Protein AF-A0A9N9DVW1-F1 (afdb_monomer_lite)

Structure (mmCIF, N/CA/C/O backbone):
data_AF-A0A9N9DVW1-F1
#
_entry.id   AF-A0A9N9DVW1-F1
#
loop_
_atom_site.group_PDB
_atom_site.id
_atom_site.type_symbol
_atom_site.label_atom_id
_atom_site.label_alt_id
_atom_site.label_comp_id
_atom_site.label_asym_id
_atom_site.label_entity_id
_atom_site.label_seq_id
_atom_site.pdbx_PDB_ins_code
_atom_site.Cartn_x
_atom_site.Cartn_y
_atom_site.Cartn_z
_atom_site.occupancy
_atom_site.B_iso_or_equiv
_atom_site.auth_seq_id
_atom_site.auth_comp_id
_atom_site.auth_asym_id
_atom_site.auth_atom_id
_atom_site.pdbx_PDB_model_num
ATOM 1 N N . MET A 1 1 ? 29.714 -23.299 -12.240 1.00 61.47 1 MET A N 1
ATOM 2 C CA . MET A 1 1 ? 28.658 -22.658 -11.418 1.00 61.47 1 MET A CA 1
ATOM 3 C C . MET A 1 1 ? 29.155 -21.285 -10.986 1.00 61.47 1 MET A C 1
ATOM 5 O O . MET A 1 1 ? 30.258 -21.243 -10.454 1.00 61.47 1 MET A O 1
ATOM 9 N N . PRO A 1 2 ? 28.420 -20.180 -11.219 1.00 52.66 2 PRO A N 1
ATOM 10 C CA . PRO A 1 2 ? 28.900 -18.836 -10.880 1.00 52.66 2 PRO A CA 1
ATOM 11 C C . PRO A 1 2 ? 29.162 -18.709 -9.375 1.00 52.66 2 PRO A C 1
ATOM 13 O O . PRO A 1 2 ? 28.404 -19.249 -8.559 1.00 52.66 2 PRO A O 1
ATOM 16 N N . SER A 1 3 ? 30.242 -18.018 -9.014 1.00 61.38 3 SER A N 1
ATOM 17 C CA . SER A 1 3 ? 30.733 -17.890 -7.637 1.00 61.38 3 SER A CA 1
ATOM 18 C C . SER A 1 3 ? 29.805 -17.028 -6.756 1.00 61.38 3 SER A C 1
ATOM 20 O O . SER A 1 3 ? 29.017 -16.213 -7.241 1.00 61.38 3 SER A O 1
ATOM 22 N N . SER A 1 4 ? 29.864 -17.214 -5.430 1.00 72.19 4 SER A N 1
ATOM 23 C CA . SER A 1 4 ? 28.984 -16.546 -4.443 1.00 72.19 4 SER A CA 1
ATOM 24 C C . SER A 1 4 ? 28.891 -15.004 -4.584 1.00 72.19 4 SER A C 1
ATOM 26 O O . SER A 1 4 ? 27.781 -14.466 -4.498 1.00 72.19 4 SER A O 1
ATOM 28 N N . PRO A 1 5 ? 29.981 -14.258 -4.868 1.00 80.38 5 PRO A N 1
ATOM 29 C CA . PRO A 1 5 ? 29.916 -12.810 -5.102 1.00 80.38 5 PRO A CA 1
ATOM 30 C C . PRO A 1 5 ? 29.215 -12.425 -6.412 1.00 80.38 5 PRO A C 1
ATOM 32 O O . PRO A 1 5 ? 28.442 -11.465 -6.443 1.00 80.38 5 PRO A O 1
ATOM 35 N N . GLU A 1 6 ? 29.433 -13.195 -7.473 1.00 76.56 6 GLU A N 1
ATOM 36 C CA . GLU A 1 6 ? 28.901 -12.932 -8.809 1.00 76.56 6 GLU A CA 1
ATOM 37 C C . GLU A 1 6 ? 27.382 -13.142 -8.865 1.00 76.56 6 GLU A C 1
ATOM 39 O O . GLU A 1 6 ? 26.652 -12.299 -9.386 1.00 76.56 6 GLU A O 1
ATOM 44 N N . ARG A 1 7 ? 26.872 -14.178 -8.182 1.00 80.19 7 ARG A N 1
ATOM 45 C CA . ARG A 1 7 ? 25.422 -14.392 -8.014 1.00 80.19 7 ARG A CA 1
ATOM 46 C C . ARG A 1 7 ? 24.736 -13.229 -7.294 1.00 80.19 7 ARG A C 1
ATOM 48 O O . ARG A 1 7 ? 23.636 -12.835 -7.676 1.00 80.19 7 ARG A O 1
ATOM 55 N N . ARG A 1 8 ? 25.382 -12.642 -6.277 1.00 79.88 8 ARG A N 1
ATOM 56 C CA . ARG A 1 8 ? 24.856 -11.461 -5.562 1.00 79.88 8 ARG A CA 1
ATOM 57 C C . ARG A 1 8 ? 24.832 -10.223 -6.458 1.00 79.88 8 ARG A C 1
ATOM 59 O O . ARG A 1 8 ? 23.851 -9.478 -6.429 1.00 79.88 8 ARG A O 1
ATOM 66 N N . ARG A 1 9 ? 25.871 -10.023 -7.278 1.00 80.62 9 ARG A N 1
ATOM 67 C CA . ARG A 1 9 ? 25.921 -8.939 -8.273 1.00 80.62 9 ARG A CA 1
ATOM 68 C C . ARG A 1 9 ? 24.806 -9.096 -9.306 1.00 80.62 9 ARG A C 1
ATOM 70 O O . ARG A 1 9 ? 24.046 -8.148 -9.496 1.00 80.62 9 ARG A O 1
ATOM 77 N N . GLN A 1 10 ? 24.654 -10.285 -9.890 1.00 79.62 10 GLN A N 1
ATOM 78 C CA . GLN A 1 10 ? 23.609 -10.557 -10.878 1.00 79.62 10 GLN A CA 1
ATOM 79 C C . GLN A 1 10 ? 22.207 -10.399 -10.277 1.00 79.62 10 GLN A C 1
ATOM 81 O O . GLN A 1 10 ? 21.349 -9.762 -10.876 1.00 79.62 10 GLN A O 1
ATOM 86 N N . ALA A 1 11 ? 21.979 -10.873 -9.048 1.00 77.56 11 ALA A N 1
ATOM 87 C CA . ALA A 1 11 ? 20.710 -10.667 -8.352 1.00 77.56 11 ALA A CA 1
ATOM 88 C C . ALA A 1 11 ? 20.402 -9.178 -8.109 1.00 77.56 11 ALA A C 1
ATOM 90 O O . ALA A 1 11 ? 19.247 -8.769 -8.207 1.00 77.56 11 ALA A O 1
ATOM 91 N N . ARG A 1 12 ? 21.414 -8.348 -7.816 1.00 77.19 12 ARG A N 1
ATOM 92 C CA . ARG A 1 12 ? 21.238 -6.894 -7.663 1.00 77.19 12 ARG A CA 1
ATOM 93 C C . ARG A 1 12 ? 20.894 -6.218 -8.989 1.00 77.19 12 ARG A C 1
ATOM 95 O O . ARG A 1 12 ? 20.032 -5.347 -8.994 1.00 77.19 12 ARG A O 1
ATOM 102 N N . ILE A 1 13 ? 21.547 -6.617 -10.080 1.00 75.94 13 ILE A N 1
ATOM 103 C CA . ILE A 1 13 ? 21.258 -6.117 -11.432 1.00 75.94 13 ILE A CA 1
ATOM 104 C C . ILE A 1 13 ? 19.830 -6.506 -11.826 1.00 75.94 13 ILE A C 1
ATOM 106 O O . ILE A 1 13 ? 19.025 -5.628 -12.118 1.00 75.94 13 ILE A O 1
ATOM 110 N N . ASN A 1 14 ? 19.468 -7.783 -11.684 1.00 72.75 14 ASN A N 1
ATOM 111 C CA . ASN A 1 14 ? 18.131 -8.284 -12.005 1.00 72.75 14 ASN A CA 1
ATOM 112 C C . ASN A 1 14 ? 17.025 -7.613 -11.166 1.00 72.75 14 ASN A C 1
ATOM 114 O O . ASN A 1 14 ? 15.912 -7.433 -11.643 1.00 72.75 14 ASN A O 1
ATOM 118 N N . ARG A 1 15 ? 17.306 -7.219 -9.914 1.00 70.25 15 ARG A N 1
ATOM 119 C CA . ARG A 1 15 ? 16.361 -6.449 -9.079 1.00 70.25 15 ARG A CA 1
ATOM 120 C C . ARG A 1 15 ? 16.159 -5.008 -9.550 1.00 70.25 15 ARG A C 1
ATOM 122 O O . ARG A 1 15 ? 15.128 -4.437 -9.228 1.00 70.25 15 ARG A O 1
ATOM 129 N N . ARG A 1 16 ? 17.142 -4.418 -10.236 1.00 72.50 16 ARG A N 1
ATOM 130 C CA . ARG A 1 16 ? 17.068 -3.047 -10.767 1.00 72.50 16 ARG A CA 1
ATOM 131 C C . ARG A 1 16 ? 16.393 -2.998 -12.134 1.00 72.50 16 ARG A C 1
ATOM 133 O O . ARG A 1 16 ? 15.733 -2.016 -12.431 1.00 72.50 16 ARG A O 1
ATOM 140 N N . THR A 1 17 ? 16.571 -4.040 -12.945 1.00 69.94 17 THR A N 1
ATOM 141 C CA . THR A 1 17 ? 16.016 -4.116 -14.304 1.00 69.94 17 THR A CA 1
ATOM 142 C C . THR A 1 17 ? 14.605 -4.691 -14.341 1.00 69.94 17 THR A C 1
ATOM 144 O O . THR A 1 17 ? 13.864 -4.433 -15.283 1.00 69.94 17 THR A O 1
ATOM 147 N N . LYS A 1 18 ? 14.206 -5.471 -13.329 1.00 72.81 18 LYS A N 1
ATOM 148 C CA . LYS A 1 18 ? 12.847 -6.002 -13.246 1.00 72.81 18 LYS A CA 1
ATOM 149 C C . LYS A 1 18 ? 11.875 -4.902 -12.797 1.00 72.81 18 LYS A C 1
ATOM 151 O O . LYS A 1 18 ? 12.125 -4.297 -11.751 1.00 72.81 18 LYS A O 1
ATOM 156 N N . PRO A 1 19 ? 10.751 -4.691 -13.508 1.00 73.69 19 PRO A N 1
ATOM 157 C CA . PRO A 1 19 ? 9.718 -3.766 -13.060 1.00 73.69 19 PRO A CA 1
ATOM 158 C C . PRO A 1 19 ? 9.230 -4.150 -11.651 1.00 73.69 19 PRO A C 1
ATOM 160 O O . PRO A 1 19 ? 9.158 -5.345 -11.320 1.00 73.69 19 PRO A O 1
ATOM 163 N N . PRO A 1 20 ? 8.913 -3.162 -10.793 1.00 76.81 20 PRO A N 1
ATOM 164 C CA . PRO A 1 20 ? 8.306 -3.443 -9.501 1.00 76.81 20 PRO A CA 1
ATOM 165 C C . PRO A 1 20 ? 6.990 -4.203 -9.697 1.00 76.81 20 PRO A C 1
ATOM 167 O O . PRO A 1 20 ? 6.382 -4.159 -10.759 1.00 76.81 20 PRO A O 1
ATOM 170 N N . ARG A 1 21 ? 6.548 -4.931 -8.671 1.00 80.06 21 ARG A N 1
ATOM 171 C CA . ARG A 1 21 ? 5.237 -5.597 -8.708 1.00 80.06 21 ARG A CA 1
ATOM 172 C C . ARG A 1 21 ? 4.112 -4.568 -8.585 1.00 80.06 21 ARG A C 1
ATOM 174 O O . ARG A 1 21 ? 4.360 -3.512 -7.992 1.00 80.06 21 ARG A O 1
ATOM 181 N N . PRO A 1 22 ? 2.897 -4.879 -9.059 1.00 85.25 22 PRO A N 1
ATOM 182 C CA . PRO A 1 22 ? 1.796 -3.947 -8.913 1.00 85.25 22 PRO A CA 1
ATOM 183 C C . PRO A 1 22 ? 1.352 -3.923 -7.448 1.00 85.25 22 PRO A C 1
ATOM 185 O O . PRO A 1 22 ? 1.453 -4.946 -6.754 1.00 85.25 22 PRO A O 1
ATOM 188 N N . PRO A 1 23 ? 0.913 -2.764 -6.934 1.00 85.44 23 PRO A N 1
ATOM 189 C CA . PRO A 1 23 ? 0.405 -2.660 -5.577 1.00 85.44 23 PRO A CA 1
ATOM 190 C C . PRO A 1 23 ? -0.891 -3.466 -5.437 1.00 85.44 23 PRO A C 1
ATOM 192 O O . PRO A 1 23 ? -1.763 -3.434 -6.300 1.00 85.44 23 PRO A O 1
ATOM 195 N N . ASN A 1 24 ? -1.028 -4.190 -4.326 1.00 92.12 24 ASN A N 1
ATOM 196 C CA . ASN A 1 24 ? -2.286 -4.865 -4.010 1.00 92.12 24 ASN A CA 1
ATOM 197 C C . ASN A 1 24 ? -3.319 -3.876 -3.426 1.00 92.12 24 ASN A C 1
ATOM 199 O O . ASN A 1 24 ? -2.988 -2.741 -3.075 1.00 92.12 24 ASN A O 1
ATOM 203 N N . ALA A 1 25 ? -4.552 -4.351 -3.231 1.00 92.62 25 ALA A N 1
ATOM 204 C CA . ALA A 1 25 ? -5.652 -3.572 -2.658 1.00 92.62 25 ALA A CA 1
ATOM 205 C C . ALA A 1 25 ? -5.306 -2.907 -1.308 1.00 92.62 25 ALA A C 1
ATOM 207 O O . ALA A 1 25 ? -5.586 -1.730 -1.094 1.00 92.62 25 ALA A O 1
ATOM 208 N N . PHE A 1 26 ? -4.637 -3.637 -0.414 1.00 92.50 26 PHE A N 1
ATOM 209 C CA . PHE A 1 26 ? -4.189 -3.110 0.874 1.00 92.50 26 PHE A CA 1
ATOM 210 C C . PHE A 1 26 ? -3.094 -2.044 0.729 1.00 92.50 26 PHE A C 1
ATOM 212 O O . PHE A 1 26 ? -3.083 -1.086 1.493 1.00 92.50 26 PHE A O 1
ATOM 219 N N . PHE A 1 27 ? -2.174 -2.172 -0.231 1.00 92.00 27 PHE A N 1
ATOM 220 C CA . PHE A 1 27 ? -1.134 -1.167 -0.469 1.00 92.00 27 PHE A CA 1
ATOM 221 C C . PHE A 1 27 ? -1.724 0.161 -0.941 1.00 92.00 27 PHE A C 1
ATOM 223 O O . PHE A 1 27 ? -1.256 1.205 -0.488 1.00 92.00 27 PHE A O 1
ATOM 230 N N . LEU A 1 28 ? -2.756 0.119 -1.787 1.00 90.94 28 LEU A N 1
ATOM 231 C CA . LEU A 1 28 ? -3.495 1.311 -2.206 1.00 90.94 28 LEU A CA 1
ATOM 232 C C . LEU A 1 28 ? -4.179 1.978 -1.008 1.00 90.94 28 LEU A C 1
ATOM 234 O O . LEU A 1 28 ? -3.922 3.146 -0.728 1.00 90.94 28 LEU A O 1
ATOM 238 N N . PHE A 1 29 ? -4.933 1.205 -0.223 1.00 93.50 29 PHE A N 1
ATOM 239 C CA . PHE A 1 29 ? -5.565 1.695 1.004 1.00 93.50 29 PHE A CA 1
ATOM 240 C C . PHE A 1 29 ? -4.551 2.276 2.003 1.00 93.50 29 PHE A C 1
ATOM 242 O O . PHE A 1 29 ? -4.718 3.373 2.528 1.00 93.50 29 PHE A O 1
ATOM 249 N N . ARG A 1 30 ? -3.445 1.569 2.250 1.00 93.31 30 ARG A N 1
ATOM 250 C CA . ARG A 1 30 ? -2.378 2.021 3.150 1.00 93.31 30 ARG A CA 1
ATOM 251 C C . ARG A 1 30 ? -1.744 3.324 2.661 1.00 93.31 30 ARG A C 1
ATOM 253 O O . ARG A 1 30 ? -1.313 4.123 3.489 1.00 93.31 30 ARG A O 1
ATOM 260 N N . ASN A 1 31 ? -1.644 3.526 1.349 1.00 91.00 31 ASN A N 1
ATOM 261 C CA . ASN A 1 31 ? -1.132 4.772 0.792 1.00 91.00 31 ASN A CA 1
ATOM 262 C C . ASN A 1 31 ? -2.081 5.940 1.084 1.00 91.00 31 ASN A C 1
ATOM 264 O O . ASN A 1 31 ? -1.619 6.985 1.526 1.00 91.00 31 ASN A O 1
ATOM 268 N N . GLU A 1 32 ? -3.391 5.739 0.947 1.00 92.00 32 GLU A N 1
ATOM 269 C CA . GLU A 1 32 ? -4.389 6.746 1.334 1.00 92.00 32 GLU A CA 1
ATOM 270 C C . GLU A 1 32 ? -4.307 7.076 2.828 1.00 92.00 32 GLU A C 1
ATOM 272 O O . GLU A 1 32 ? -4.234 8.246 3.198 1.00 92.00 32 GLU A O 1
ATOM 277 N N . VAL A 1 33 ? -4.206 6.058 3.691 1.00 91.69 33 VAL A N 1
ATOM 278 C CA . VAL A 1 33 ? -4.015 6.264 5.138 1.00 91.69 33 VAL A CA 1
ATOM 279 C C . VAL A 1 33 ? -2.719 7.026 5.420 1.00 91.69 33 VAL A C 1
ATOM 281 O O . VAL A 1 33 ? -2.698 7.896 6.281 1.00 91.69 33 VAL A O 1
ATOM 284 N N . ARG A 1 34 ? -1.637 6.756 4.681 1.00 91.81 34 ARG A N 1
ATOM 285 C CA . ARG A 1 34 ? -0.382 7.511 4.807 1.00 91.81 34 ARG A CA 1
ATOM 286 C C . ARG A 1 34 ? -0.550 8.979 4.416 1.00 91.81 34 ARG A C 1
ATOM 288 O O . ARG A 1 34 ? 0.086 9.823 5.031 1.00 91.81 34 ARG A O 1
ATOM 295 N N . MET A 1 35 ? -1.352 9.279 3.396 1.00 90.06 35 MET A N 1
ATOM 296 C CA . MET A 1 35 ? -1.615 10.661 2.984 1.00 90.06 35 MET A CA 1
ATOM 297 C C . MET A 1 35 ? -2.476 11.404 4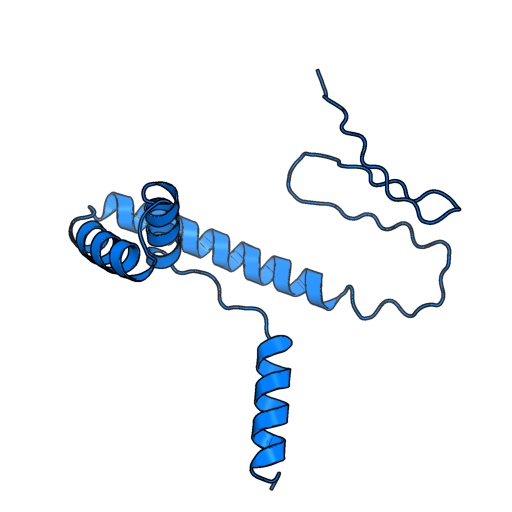.008 1.00 90.06 35 MET A C 1
ATOM 299 O O . MET A 1 35 ? -2.227 12.576 4.265 1.00 90.06 35 MET A O 1
ATOM 303 N N . GLN A 1 36 ? -3.439 10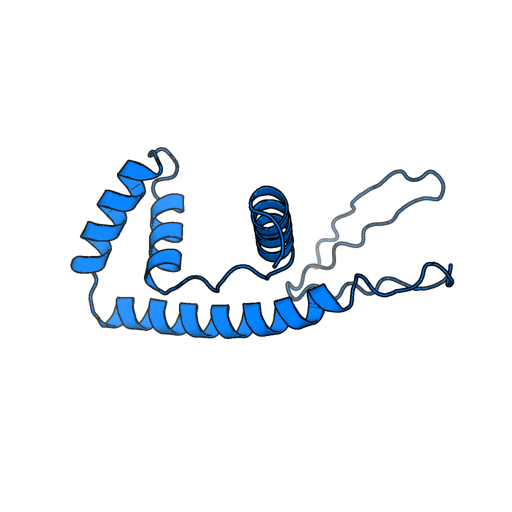.717 4.626 1.00 90.19 36 GLN A N 1
ATOM 304 C CA . GLN A 1 36 ? -4.246 11.264 5.722 1.00 90.19 36 GLN A CA 1
ATOM 305 C C . GLN A 1 36 ? -3.414 11.492 6.990 1.00 90.19 36 GLN A C 1
ATOM 307 O O . GLN A 1 36 ? -3.571 12.499 7.669 1.00 90.19 36 GLN A O 1
ATOM 312 N N . GLU A 1 37 ? -2.498 10.571 7.284 1.00 89.94 37 GLU A N 1
ATOM 313 C CA . GLU A 1 37 ? -1.663 10.559 8.485 1.00 89.94 37 GLU A CA 1
ATOM 314 C C . GLU A 1 37 ? -0.204 10.918 8.148 1.00 89.94 37 GLU A C 1
ATOM 316 O O . GLU A 1 37 ? 0.737 10.256 8.596 1.00 89.94 37 GLU A O 1
ATOM 321 N N . ALA A 1 38 ? 0.006 11.946 7.316 1.00 86.31 38 ALA A N 1
ATOM 322 C CA . ALA A 1 38 ? 1.325 12.287 6.767 1.00 86.31 38 ALA A CA 1
ATOM 323 C C . ALA A 1 38 ? 2.378 12.635 7.839 1.00 86.31 38 ALA A C 1
ATOM 325 O O . ALA A 1 38 ? 3.579 12.514 7.593 1.00 86.31 38 ALA A O 1
ATOM 326 N N . SER A 1 39 ? 1.933 13.034 9.033 1.00 90.44 39 SER A N 1
ATOM 327 C CA . SER A 1 39 ? 2.784 13.343 10.187 1.00 90.44 39 SER A CA 1
ATOM 328 C C . SER A 1 39 ? 3.260 12.105 10.955 1.00 90.44 39 SER A C 1
ATOM 330 O O . SER A 1 39 ? 4.172 12.211 11.774 1.00 90.44 39 SER A O 1
ATOM 332 N N . LEU A 1 40 ? 2.653 10.935 10.729 1.00 90.62 40 LEU A N 1
ATOM 333 C CA . LEU A 1 40 ? 2.986 9.709 11.449 1.00 90.62 40 LEU A CA 1
ATOM 334 C C . LEU A 1 40 ? 4.123 8.941 10.775 1.00 90.62 40 LEU A C 1
ATOM 336 O O . LEU A 1 40 ? 4.292 8.928 9.554 1.00 90.62 40 LEU A O 1
ATOM 340 N N . ASN A 1 41 ? 4.886 8.210 11.587 1.00 93.31 41 ASN A N 1
ATOM 341 C CA . ASN A 1 41 ? 5.929 7.338 11.067 1.00 93.31 41 ASN A CA 1
ATOM 342 C C . ASN A 1 41 ? 5.307 6.149 10.308 1.00 93.31 41 ASN A C 1
ATOM 344 O O . ASN A 1 41 ? 4.250 5.626 10.665 1.00 93.31 41 ASN A O 1
ATOM 348 N N . GLN A 1 42 ? 6.022 5.637 9.308 1.00 90.19 42 GLN A N 1
ATOM 349 C CA . GLN A 1 42 ? 5.635 4.498 8.474 1.00 90.19 42 GLN A CA 1
ATOM 350 C C . GLN A 1 42 ? 5.192 3.270 9.293 1.00 90.19 42 GLN A C 1
ATOM 352 O O . GLN A 1 42 ? 4.287 2.543 8.880 1.00 90.19 42 GLN A O 1
ATOM 357 N N . GLN A 1 43 ? 5.811 3.037 10.456 1.00 92.31 43 GLN A N 1
ATOM 358 C CA . GLN A 1 43 ? 5.447 1.948 11.370 1.00 92.31 43 GLN A CA 1
ATOM 359 C C . GLN A 1 43 ? 4.068 2.162 12.014 1.00 92.31 43 GLN A C 1
ATOM 361 O O . GLN A 1 43 ? 3.281 1.220 12.093 1.00 92.31 43 GLN A O 1
ATOM 366 N N . GLN A 1 44 ? 3.761 3.391 12.437 1.00 93.62 44 GLN A N 1
ATOM 367 C CA . GLN A 1 44 ? 2.468 3.755 13.024 1.00 93.62 44 GLN A CA 1
ATOM 368 C C . GLN A 1 44 ? 1.364 3.682 11.966 1.00 93.62 44 GLN A C 1
ATOM 370 O O . GLN A 1 44 ? 0.349 3.027 12.191 1.00 93.62 44 GLN A O 1
ATOM 375 N N . VAL A 1 45 ? 1.620 4.226 10.771 1.00 94.19 45 VAL A N 1
ATOM 376 C CA . VAL A 1 45 ? 0.709 4.134 9.618 1.00 94.19 45 VAL A CA 1
ATOM 377 C C . VAL A 1 45 ? 0.388 2.678 9.281 1.00 94.19 45 VAL A C 1
ATOM 379 O O . VAL A 1 45 ? -0.765 2.343 9.042 1.00 94.19 45 VAL A O 1
ATOM 382 N N . SER A 1 46 ? 1.382 1.781 9.292 1.00 93.19 46 SER A N 1
ATOM 383 C CA . SER A 1 46 ? 1.143 0.354 9.036 1.00 93.19 46 SER A CA 1
ATOM 384 C C . SER A 1 46 ? 0.238 -0.300 10.080 1.00 93.19 46 SER A C 1
ATOM 386 O O . SER A 1 46 ? -0.603 -1.113 9.702 1.00 93.19 46 SER A O 1
ATOM 388 N N . LYS A 1 47 ? 0.399 0.037 11.367 1.00 94.94 47 LYS A N 1
ATOM 389 C CA . LYS A 1 47 ? -0.463 -0.488 12.438 1.00 94.94 47 LYS A CA 1
ATOM 390 C C . LYS A 1 47 ? -1.906 -0.018 12.252 1.00 94.94 47 LYS A C 1
ATOM 392 O O . LYS A 1 47 ? -2.803 -0.848 12.146 1.00 94.94 47 LYS A O 1
ATOM 397 N N . ILE A 1 48 ? -2.095 1.292 12.086 1.00 93.88 48 ILE A N 1
ATOM 398 C CA . ILE A 1 48 ? -3.412 1.910 11.881 1.00 93.88 48 ILE A CA 1
ATOM 399 C C . ILE A 1 48 ? -4.079 1.361 10.615 1.00 93.88 48 ILE A C 1
ATOM 401 O O . ILE A 1 48 ? -5.248 0.985 10.639 1.00 93.88 48 ILE A O 1
ATOM 405 N N . ALA A 1 49 ? -3.342 1.260 9.506 1.00 95.00 49 ALA A N 1
ATOM 406 C CA . ALA A 1 49 ? -3.874 0.717 8.261 1.00 95.00 49 ALA A CA 1
ATOM 407 C C . ALA A 1 49 ? -4.301 -0.750 8.413 1.00 95.00 49 ALA A C 1
ATOM 409 O O . ALA A 1 49 ? -5.344 -1.132 7.894 1.00 95.00 49 ALA A O 1
ATOM 410 N N . ALA A 1 50 ? -3.541 -1.581 9.132 1.00 94.94 50 ALA A N 1
ATOM 411 C CA . ALA A 1 50 ? -3.913 -2.978 9.352 1.00 94.94 50 ALA A CA 1
ATOM 412 C C . ALA A 1 50 ? -5.200 -3.115 10.183 1.00 94.94 50 ALA A C 1
ATOM 414 O O . ALA A 1 50 ? -6.055 -3.939 9.856 1.00 94.94 50 ALA A O 1
ATOM 415 N N . GLU A 1 51 ? -5.358 -2.296 11.225 1.00 95.62 51 GLU A N 1
ATOM 416 C CA . GLU A 1 51 ? -6.569 -2.258 12.053 1.00 95.62 51 GLU A CA 1
ATOM 417 C C . GLU A 1 51 ? -7.778 -1.766 11.251 1.00 95.62 51 GLU A C 1
ATOM 419 O O . GLU A 1 51 ? -8.792 -2.465 11.170 1.00 95.62 51 GLU A O 1
ATOM 424 N N . ARG A 1 52 ? -7.646 -0.619 10.570 1.00 94.38 52 ARG A N 1
ATOM 425 C CA . ARG A 1 52 ? -8.715 -0.056 9.733 1.00 94.38 52 ARG A CA 1
ATOM 426 C C . ARG A 1 52 ? -9.107 -1.008 8.601 1.00 94.38 52 ARG A C 1
ATOM 428 O O . ARG A 1 52 ? -10.291 -1.171 8.340 1.00 94.38 52 ARG A O 1
ATOM 435 N N . TRP A 1 53 ? -8.149 -1.695 7.974 1.00 95.12 53 TRP A N 1
ATOM 436 C CA . TRP A 1 53 ? -8.429 -2.661 6.906 1.00 95.12 53 TRP A CA 1
ATOM 437 C C . TRP A 1 53 ? -9.262 -3.853 7.385 1.00 95.12 53 TRP A C 1
ATOM 439 O O . TRP A 1 53 ? -10.129 -4.334 6.657 1.00 95.12 53 TRP A O 1
ATOM 449 N N . ARG A 1 54 ? -9.032 -4.339 8.612 1.00 93.69 54 ARG A N 1
ATOM 450 C CA . ARG A 1 54 ? -9.832 -5.435 9.184 1.00 93.69 54 ARG A CA 1
ATOM 451 C C . ARG A 1 54 ? -11.279 -5.009 9.414 1.00 93.69 54 ARG A C 1
ATOM 453 O O . ARG A 1 54 ? -12.174 -5.773 9.063 1.00 93.69 54 ARG A O 1
ATOM 460 N N . LEU A 1 55 ? -11.476 -3.796 9.928 1.00 94.94 55 LEU A N 1
ATOM 461 C CA . LEU A 1 55 ? -12.790 -3.202 10.202 1.00 94.94 55 LEU A CA 1
ATOM 462 C C . LEU A 1 55 ? -13.516 -2.702 8.943 1.00 94.94 55 LEU A C 1
ATOM 464 O O . LEU A 1 55 ? -14.715 -2.444 8.988 1.00 94.94 55 LEU A O 1
ATOM 468 N N . LEU A 1 56 ? -12.802 -2.563 7.825 1.00 93.00 56 LEU A N 1
ATOM 469 C CA . LEU A 1 56 ? -13.354 -2.052 6.577 1.00 93.00 56 LEU A CA 1
ATOM 470 C C . LEU A 1 56 ? -14.450 -2.995 6.035 1.00 93.00 56 LEU A C 1
ATOM 472 O O . LEU A 1 56 ? -14.216 -4.211 5.964 1.00 93.00 56 LEU A O 1
ATOM 476 N N . PRO A 1 57 ? -15.617 -2.472 5.614 1.00 94.56 57 PRO A N 1
ATOM 477 C CA . PRO A 1 57 ? -16.678 -3.297 5.051 1.00 94.56 57 PRO A CA 1
ATOM 478 C C . PRO A 1 57 ? -16.260 -3.913 3.710 1.00 94.56 57 PRO A C 1
ATOM 480 O O . PRO A 1 57 ? -15.424 -3.378 2.976 1.00 94.56 57 PRO A O 1
ATOM 483 N N . ASP A 1 58 ? -16.873 -5.041 3.356 1.00 92.81 58 ASP A N 1
ATOM 484 C CA . ASP A 1 58 ? -16.507 -5.780 2.143 1.00 92.81 58 ASP A CA 1
ATOM 485 C C . ASP A 1 58 ? -16.783 -4.996 0.853 1.00 92.81 58 ASP A C 1
ATOM 487 O O . ASP A 1 58 ? -16.098 -5.203 -0.150 1.00 92.81 58 ASP A O 1
ATOM 491 N N . CYS 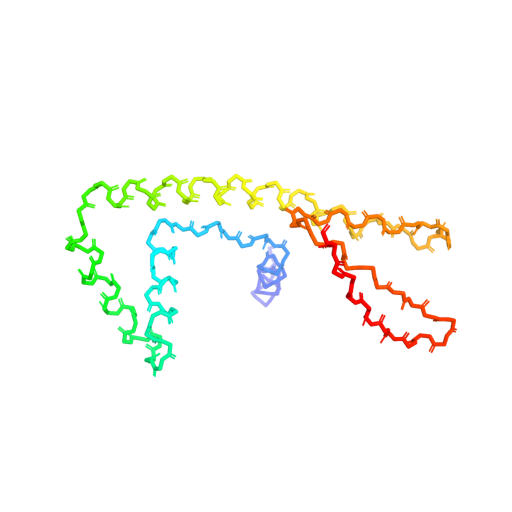A 1 59 ? -17.745 -4.066 0.861 1.00 92.31 59 CYS A N 1
ATOM 492 C CA . CYS A 1 59 ? -17.999 -3.172 -0.272 1.00 92.31 59 CYS A CA 1
ATOM 493 C C . CYS A 1 59 ? -16.780 -2.291 -0.592 1.00 92.31 59 CYS A C 1
ATOM 495 O O . CYS A 1 59 ? -16.375 -2.180 -1.751 1.00 92.31 59 CYS A O 1
ATOM 497 N N . GLU A 1 60 ? -16.149 -1.743 0.441 1.00 91.25 60 GLU A N 1
ATOM 498 C CA . GLU A 1 60 ? -14.957 -0.910 0.339 1.00 91.25 60 GLU A CA 1
ATOM 499 C C . GLU A 1 60 ? -13.732 -1.748 -0.032 1.00 91.25 60 GLU A C 1
ATOM 501 O O . GLU A 1 60 ? -12.994 -1.401 -0.952 1.00 91.25 60 GLU A O 1
ATOM 506 N N . LYS A 1 61 ? -13.562 -2.929 0.576 1.00 91.94 61 LYS A N 1
ATOM 507 C CA . LYS A 1 61 ? -12.496 -3.868 0.178 1.00 91.94 61 LYS A CA 1
ATOM 508 C C . LYS A 1 61 ? -12.594 -4.246 -1.305 1.00 91.94 61 LYS A C 1
ATOM 510 O O . LYS A 1 61 ? -11.573 -4.288 -1.992 1.00 91.94 61 LYS A O 1
ATOM 515 N N . LYS A 1 62 ? -13.810 -4.452 -1.830 1.00 92.62 62 LYS A N 1
ATOM 516 C CA . LYS A 1 62 ? -14.061 -4.698 -3.264 1.00 92.62 62 LYS A CA 1
ATOM 517 C C . LYS A 1 62 ? -13.727 -3.493 -4.146 1.00 92.62 62 LYS A C 1
ATOM 519 O O . LYS A 1 62 ? -13.312 -3.684 -5.288 1.00 92.62 62 LYS A O 1
ATOM 524 N N . ARG A 1 63 ? -13.907 -2.259 -3.659 1.00 92.81 63 ARG A N 1
ATOM 525 C CA . ARG A 1 63 ? -13.467 -1.043 -4.367 1.00 92.81 63 ARG A CA 1
ATOM 526 C C . ARG A 1 63 ? -11.947 -1.051 -4.539 1.00 92.81 63 ARG A C 1
ATOM 528 O O . ARG A 1 63 ? -11.470 -0.929 -5.662 1.00 92.81 63 ARG A O 1
ATOM 535 N N . TYR A 1 64 ? -11.201 -1.308 -3.465 1.00 91.19 64 TYR A N 1
ATOM 536 C CA . TYR A 1 64 ? -9.738 -1.405 -3.529 1.00 91.19 64 TYR A CA 1
ATOM 537 C C . TYR A 1 64 ? -9.238 -2.599 -4.350 1.00 91.19 64 TYR A C 1
ATOM 539 O O . TYR A 1 64 ? -8.200 -2.490 -4.997 1.00 91.19 64 TYR A O 1
ATOM 547 N N . ALA A 1 65 ? -9.965 -3.721 -4.368 1.00 91.12 65 ALA A N 1
ATOM 548 C CA . ALA A 1 65 ? -9.651 -4.851 -5.244 1.00 91.12 65 ALA A CA 1
ATOM 549 C C . ALA A 1 65 ? -9.723 -4.455 -6.728 1.00 91.12 65 ALA A C 1
ATOM 551 O O . ALA A 1 65 ? -8.761 -4.669 -7.460 1.00 91.12 65 ALA A O 1
ATOM 552 N N .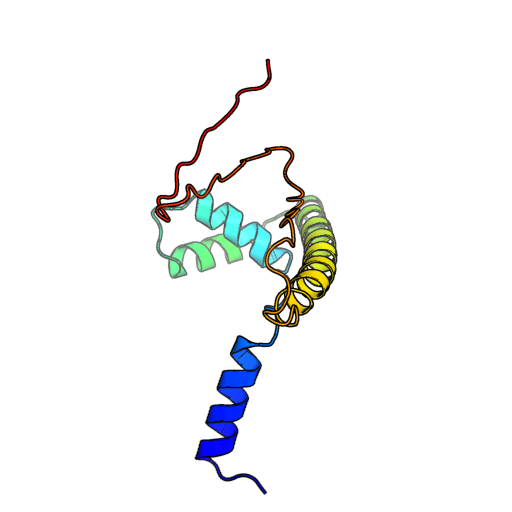 ARG A 1 66 ? -10.802 -3.774 -7.139 1.00 90.00 66 ARG A N 1
ATOM 553 C CA . ARG A 1 66 ? -10.952 -3.256 -8.510 1.00 90.00 66 ARG A CA 1
ATOM 554 C C . ARG A 1 66 ? -9.871 -2.236 -8.874 1.00 90.00 66 ARG A C 1
ATOM 556 O O . ARG A 1 66 ? -9.331 -2.284 -9.974 1.00 90.00 66 ARG A O 1
ATOM 563 N N . LEU A 1 67 ? -9.518 -1.342 -7.948 1.00 86.50 67 LEU A N 1
ATOM 564 C CA . LEU A 1 67 ? -8.418 -0.393 -8.158 1.00 86.50 67 LEU A CA 1
ATOM 565 C C . LEU A 1 67 ? -7.069 -1.107 -8.327 1.00 86.50 67 LEU A C 1
ATOM 567 O O . LEU A 1 67 ? -6.281 -0.724 -9.186 1.00 86.50 67 LEU A O 1
ATOM 571 N N . ALA A 1 68 ? -6.810 -2.162 -7.552 1.00 89.56 68 ALA A N 1
ATOM 572 C CA . ALA A 1 68 ? -5.584 -2.948 -7.672 1.00 89.56 68 ALA A CA 1
ATOM 573 C C . ALA A 1 68 ? -5.502 -3.708 -9.004 1.00 89.56 68 ALA A C 1
ATOM 575 O O . ALA A 1 68 ? -4.426 -3.792 -9.591 1.00 89.56 68 ALA A O 1
ATOM 576 N N . GLU A 1 69 ? -6.625 -4.228 -9.502 1.00 87.00 69 GLU A N 1
ATOM 577 C CA . GLU A 1 69 ? -6.702 -4.848 -10.829 1.00 87.00 69 GLU A CA 1
ATOM 578 C C . GLU A 1 69 ? -6.404 -3.835 -11.942 1.00 87.00 69 GLU A C 1
ATOM 580 O O . GLU A 1 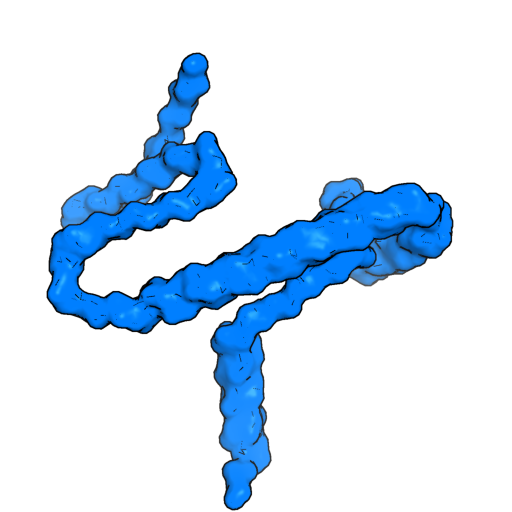69 ? -5.563 -4.097 -12.803 1.00 87.00 69 GLU A O 1
ATOM 585 N N . ALA A 1 70 ? -7.025 -2.651 -11.891 1.00 84.12 70 ALA A N 1
ATOM 586 C CA . ALA A 1 70 ? -6.772 -1.578 -12.852 1.00 84.12 70 ALA A CA 1
ATOM 587 C C . ALA A 1 70 ? -5.299 -1.136 -12.843 1.00 84.12 70 ALA A C 1
ATOM 589 O O . ALA A 1 70 ? -4.677 -0.977 -13.893 1.00 84.12 70 ALA A O 1
ATOM 590 N N . GLU A 1 71 ? -4.715 -1.002 -11.654 1.00 82.19 71 GLU A N 1
ATOM 591 C CA . GLU A 1 71 ? -3.317 -0.619 -11.483 1.00 82.19 71 GLU A CA 1
ATOM 592 C C . GLU A 1 71 ? -2.346 -1.714 -11.956 1.00 82.19 71 GLU A C 1
ATOM 594 O O . GLU A 1 71 ? -1.300 -1.412 -12.532 1.00 82.19 71 GLU A O 1
ATOM 599 N N . ALA A 1 72 ? -2.700 -2.993 -11.795 1.00 82.56 72 ALA A N 1
ATOM 600 C CA . ALA A 1 72 ? -1.933 -4.105 -12.349 1.00 82.56 72 ALA A CA 1
ATOM 601 C C . ALA A 1 72 ? -1.933 -4.098 -13.884 1.00 82.56 72 ALA A C 1
ATOM 603 O O . ALA A 1 72 ? -0.880 -4.284 -14.499 1.00 82.56 72 ALA A O 1
ATOM 604 N N . ILE A 1 73 ? -3.085 -3.827 -14.505 1.00 81.31 73 ILE A N 1
ATOM 605 C CA . ILE A 1 73 ? -3.189 -3.655 -15.961 1.00 81.31 73 ILE A CA 1
ATOM 606 C C . ILE A 1 73 ? -2.320 -2.473 -16.401 1.00 81.31 73 ILE A C 1
ATOM 608 O O . ILE A 1 73 ? -1.487 -2.626 -17.296 1.00 81.31 73 ILE A O 1
ATOM 612 N N . ARG A 1 74 ? -2.443 -1.324 -15.722 1.00 78.25 74 ARG A N 1
ATOM 613 C CA . ARG A 1 74 ? -1.648 -0.123 -16.007 1.00 78.25 74 ARG A CA 1
ATOM 614 C C . ARG A 1 74 ? -0.154 -0.407 -15.927 1.00 78.25 74 ARG A C 1
ATOM 616 O O . ARG A 1 74 ? 0.580 -0.029 -16.832 1.00 78.25 74 ARG A O 1
ATOM 623 N N . GLN A 1 75 ? 0.307 -1.095 -14.886 1.00 76.88 75 GLN A N 1
ATOM 624 C CA . GLN A 1 75 ? 1.725 -1.386 -14.720 1.00 76.88 75 GLN A CA 1
ATOM 625 C C . GLN A 1 75 ? 2.253 -2.371 -15.768 1.00 76.88 75 GLN A C 1
ATOM 627 O O . GLN A 1 75 ? 3.362 -2.172 -16.256 1.00 76.88 75 GLN A O 1
ATOM 632 N N . ASN A 1 76 ? 1.482 -3.395 -16.146 1.00 75.06 76 ASN A N 1
ATOM 633 C CA . ASN A 1 76 ? 1.868 -4.308 -17.226 1.00 75.06 76 ASN A CA 1
ATOM 634 C C . ASN A 1 76 ? 2.058 -3.545 -18.545 1.00 75.06 76 ASN A C 1
ATOM 636 O O . ASN A 1 76 ? 3.059 -3.736 -19.234 1.00 75.06 76 ASN A O 1
ATOM 640 N N . VAL A 1 77 ? 1.141 -2.622 -18.836 1.00 71.00 77 VAL A N 1
ATOM 641 C CA . VAL A 1 77 ? 1.178 -1.746 -20.011 1.00 71.00 77 VAL A CA 1
ATOM 642 C C . VAL A 1 77 ? 2.353 -0.752 -19.932 1.00 71.00 77 VAL A C 1
ATOM 644 O O . VAL A 1 77 ? 3.170 -0.667 -20.845 1.00 71.00 77 VAL A O 1
ATOM 647 N N . THR A 1 78 ? 2.544 -0.047 -18.814 1.00 66.56 78 THR A N 1
ATOM 648 C CA . THR A 1 78 ? 3.694 0.860 -18.613 1.00 66.56 78 THR A CA 1
ATOM 649 C C . THR A 1 78 ? 5.034 0.120 -18.673 1.00 66.56 78 THR A C 1
ATOM 651 O O . THR A 1 78 ? 6.003 0.633 -19.233 1.00 66.56 78 THR A O 1
ATOM 654 N N . SER A 1 79 ? 5.103 -1.102 -18.138 1.00 62.25 79 SER A N 1
ATOM 655 C CA . SER A 1 79 ? 6.302 -1.936 -18.201 1.00 62.25 79 SER A CA 1
ATOM 656 C C . SER A 1 79 ? 6.648 -2.350 -19.630 1.00 62.25 79 SER A C 1
ATOM 658 O O . SER A 1 79 ? 7.834 -2.541 -19.903 1.00 62.25 79 SER A O 1
ATOM 660 N N . SER A 1 80 ? 5.669 -2.480 -20.536 1.00 58.19 80 SER A N 1
ATOM 661 C CA . SER A 1 80 ? 5.966 -2.667 -21.961 1.00 58.19 80 SER A CA 1
ATOM 662 C C . SER A 1 80 ? 6.532 -1.402 -22.615 1.00 58.19 80 SER A C 1
ATOM 664 O O . SER A 1 80 ? 7.429 -1.491 -23.443 1.00 58.19 80 SER A O 1
ATOM 666 N N . TYR A 1 81 ? 6.110 -0.208 -22.190 1.00 44.34 81 TYR A N 1
ATOM 667 C CA . TYR A 1 81 ? 6.610 1.044 -22.772 1.00 44.34 81 TYR A CA 1
ATOM 668 C C . TYR A 1 81 ? 8.022 1.422 -22.300 1.00 44.34 81 TYR A C 1
ATOM 670 O O . TYR A 1 81 ? 8.837 1.881 -23.096 1.00 44.34 81 TYR A O 1
ATOM 678 N N . HIS A 1 82 ? 8.370 1.154 -21.038 1.00 50.31 82 HIS A N 1
ATOM 679 C CA . HIS A 1 82 ? 9.708 1.451 -20.509 1.00 50.31 82 HIS A CA 1
ATOM 680 C C . HIS A 1 82 ? 10.831 0.548 -21.050 1.00 50.31 82 HIS A C 1
ATOM 682 O O . HIS A 1 82 ? 12.000 0.901 -20.903 1.00 50.31 82 HIS A O 1
ATOM 688 N N . HIS A 1 83 ? 10.523 -0.603 -21.662 1.00 47.72 83 HIS A N 1
ATOM 689 C CA . HIS A 1 83 ? 11.557 -1.450 -22.271 1.00 47.72 83 HIS A CA 1
ATOM 690 C C . HIS A 1 83 ? 11.957 -0.983 -23.679 1.00 47.72 83 HIS A C 1
ATOM 692 O O . HIS A 1 83 ? 12.967 -1.450 -24.201 1.00 47.72 83 HIS A O 1
ATOM 698 N N . ASN A 1 84 ? 11.164 -0.113 -24.318 1.00 44.25 84 ASN A N 1
ATOM 699 C CA . ASN A 1 84 ? 11.411 0.335 -25.691 1.00 44.25 84 ASN A CA 1
ATOM 700 C C . ASN A 1 84 ? 12.228 1.640 -25.757 1.00 44.25 84 ASN A C 1
ATOM 702 O O . ASN A 1 84 ? 12.838 1.942 -26.775 1.00 44.25 84 ASN A O 1
ATOM 706 N N . THR A 1 85 ? 12.314 2.394 -24.658 1.00 42.03 85 THR A N 1
ATOM 707 C CA . THR A 1 85 ? 13.044 3.674 -24.599 1.00 42.03 85 THR A CA 1
ATOM 708 C C . THR A 1 85 ? 14.558 3.535 -24.399 1.00 42.03 85 THR A C 1
ATOM 710 O O . THR A 1 85 ? 15.258 4.540 -24.383 1.00 42.03 85 THR A O 1
ATOM 713 N N . PHE A 1 86 ? 15.083 2.312 -24.267 1.00 40.81 86 PHE A N 1
ATOM 714 C CA . PHE A 1 86 ? 16.517 2.049 -24.061 1.00 40.81 86 PHE A CA 1
ATOM 715 C C . PHE A 1 86 ? 17.239 1.435 -25.271 1.00 40.81 86 PHE A C 1
ATOM 717 O O . PHE A 1 86 ? 18.434 1.174 -25.178 1.00 40.81 86 PHE A O 1
ATOM 724 N N . ASN A 1 87 ? 16.545 1.221 -26.395 1.00 39.31 87 ASN A N 1
ATOM 725 C CA . ASN A 1 87 ? 17.126 0.648 -27.618 1.00 39.31 87 ASN A CA 1
ATOM 726 C C . ASN A 1 87 ? 17.053 1.585 -28.837 1.00 39.31 87 ASN A C 1
ATOM 728 O O . ASN A 1 87 ? 17.219 1.132 -29.969 1.00 39.31 87 ASN A O 1
ATOM 732 N N . ILE A 1 88 ? 16.833 2.886 -28.634 1.00 43.38 88 ILE A N 1
ATOM 733 C CA . ILE A 1 88 ? 17.026 3.865 -29.707 1.00 43.38 88 ILE A CA 1
ATOM 734 C C . ILE A 1 88 ? 18.534 4.120 -29.788 1.00 43.38 88 ILE A C 1
ATOM 736 O O . ILE A 1 88 ? 19.106 4.782 -28.928 1.00 43.38 88 ILE A O 1
ATOM 740 N N . GLN A 1 89 ? 19.179 3.493 -30.774 1.00 35.66 89 GLN A N 1
ATOM 741 C CA . GLN A 1 89 ? 20.575 3.746 -31.128 1.00 35.66 89 GLN A CA 1
ATOM 742 C C . GLN A 1 89 ? 20.771 5.249 -31.376 1.00 35.66 89 GLN A C 1
ATOM 744 O O . GLN A 1 89 ? 19.917 5.883 -31.996 1.00 35.66 89 GLN A O 1
ATOM 749 N N . GLU A 1 90 ? 21.887 5.799 -30.897 1.00 42.28 90 GLU A N 1
ATOM 750 C CA . GLU A 1 90 ? 22.248 7.225 -30.946 1.00 42.28 90 GLU A CA 1
ATOM 751 C C . GLU A 1 90 ? 22.546 7.781 -32.358 1.00 42.28 90 GLU A C 1
ATOM 753 O O . GLU A 1 90 ? 23.399 8.645 -32.519 1.00 42.28 90 GLU A O 1
ATOM 758 N N . ASP A 1 91 ? 21.836 7.337 -33.394 1.00 41.34 91 ASP A N 1
ATOM 759 C CA . ASP A 1 91 ? 22.111 7.719 -34.785 1.00 41.34 91 ASP A CA 1
ATOM 760 C C . ASP A 1 91 ? 20.888 8.334 -35.488 1.00 41.34 91 ASP A C 1
ATOM 762 O O . ASP A 1 91 ? 20.626 8.071 -36.662 1.00 41.34 91 ASP A O 1
ATOM 766 N N . ASN A 1 92 ? 20.109 9.182 -34.804 1.00 43.97 92 ASN A N 1
ATOM 767 C CA . ASN A 1 92 ? 19.206 10.095 -35.512 1.00 43.97 92 ASN A CA 1
ATOM 768 C C . ASN A 1 92 ? 19.015 11.434 -34.771 1.00 43.97 92 ASN A C 1
ATOM 770 O O . ASN A 1 92 ? 18.233 11.496 -33.821 1.00 43.97 92 ASN A O 1
ATOM 774 N N . PRO A 1 93 ? 19.659 12.528 -35.223 1.00 46.91 93 PRO A N 1
ATOM 775 C CA . PRO A 1 93 ? 19.559 13.842 -34.582 1.00 46.91 93 PRO A CA 1
ATOM 776 C C . PRO A 1 93 ? 18.185 14.524 -34.739 1.00 46.91 93 PRO A C 1
ATOM 778 O O . PRO A 1 93 ? 17.996 15.608 -34.197 1.00 46.91 93 PRO A O 1
ATOM 781 N N . ASN A 1 94 ? 17.226 13.911 -35.446 1.00 41.72 94 ASN A N 1
ATOM 782 C CA . ASN A 1 94 ? 15.899 14.483 -35.712 1.00 41.72 94 ASN A CA 1
ATOM 783 C C . ASN A 1 94 ? 14.731 13.661 -35.131 1.00 41.72 94 ASN A C 1
ATOM 785 O O . ASN A 1 94 ? 13.588 13.831 -35.556 1.00 41.72 94 ASN A O 1
ATOM 789 N N . ALA A 1 95 ? 14.980 12.754 -34.183 1.00 43.78 95 ALA A N 1
ATOM 790 C CA . ALA A 1 95 ? 13.905 12.013 -33.528 1.00 43.78 95 ALA A CA 1
ATOM 791 C C . ALA A 1 95 ? 13.149 12.925 -32.544 1.00 43.78 95 ALA A C 1
ATOM 793 O O . ALA A 1 95 ? 13.567 13.135 -31.406 1.00 43.78 95 ALA A O 1
ATOM 794 N N . VAL A 1 96 ? 12.032 13.484 -33.007 1.00 40.06 96 VAL A N 1
ATOM 795 C CA . VAL A 1 96 ? 11.065 14.207 -32.177 1.00 40.06 96 VAL A CA 1
ATOM 796 C C . VAL A 1 96 ? 10.549 13.248 -31.098 1.00 40.06 96 VAL A C 1
ATOM 798 O O . VAL A 1 96 ? 9.911 12.239 -31.396 1.00 40.06 96 VAL A O 1
ATOM 801 N N . PHE A 1 97 ? 10.869 13.547 -29.838 1.00 43.94 97 PHE A N 1
ATOM 802 C CA . PHE A 1 97 ? 10.369 12.832 -28.666 1.00 43.94 97 PHE A CA 1
ATOM 803 C C . PHE A 1 97 ? 8.898 13.194 -28.442 1.00 43.94 97 PHE A C 1
ATOM 805 O O . PHE A 1 97 ? 8.579 14.107 -27.684 1.00 43.94 97 PHE A O 1
ATOM 812 N N . GLU A 1 98 ? 7.988 12.475 -29.089 1.00 42.38 98 GLU A N 1
ATOM 813 C CA . GLU A 1 98 ? 6.567 12.572 -28.768 1.00 42.38 98 GLU A CA 1
ATOM 814 C C . GLU A 1 98 ? 6.285 11.737 -27.509 1.00 42.38 98 GLU A C 1
ATOM 816 O O . GLU A 1 98 ? 5.966 10.547 -27.557 1.00 42.38 98 GLU A O 1
ATOM 821 N N . ILE A 1 99 ? 6.493 12.346 -26.339 1.00 45.69 99 ILE A N 1
ATOM 822 C CA . ILE A 1 99 ? 6.149 11.727 -25.058 1.00 45.69 99 ILE A CA 1
ATOM 823 C C . ILE A 1 99 ? 4.664 11.978 -24.798 1.00 45.69 99 ILE A C 1
ATOM 825 O O . ILE A 1 99 ? 4.284 12.955 -24.158 1.00 45.69 99 ILE A O 1
ATOM 829 N N . VAL A 1 100 ? 3.808 11.085 -25.293 1.00 40.34 100 VAL A N 1
ATOM 830 C CA . VAL A 1 100 ? 2.378 11.112 -24.962 1.00 40.34 100 VAL A CA 1
ATOM 831 C C . VAL A 1 100 ? 2.204 10.656 -23.509 1.00 40.34 100 VAL A C 1
ATOM 833 O O . VAL A 1 100 ? 2.202 9.460 -23.205 1.00 40.34 100 VAL A O 1
ATOM 836 N N . TYR A 1 101 ? 2.081 11.610 -22.583 1.00 41.09 101 TYR A N 1
ATOM 837 C CA . TYR A 1 101 ? 1.698 11.327 -21.201 1.00 41.09 101 TYR A CA 1
ATOM 838 C C . TYR A 1 101 ? 0.170 11.146 -21.108 1.00 41.09 101 TYR A C 1
ATOM 840 O O . TYR A 1 101 ? -0.577 11.997 -21.579 1.00 41.09 101 TYR A O 1
ATOM 848 N N . PRO A 1 102 ? -0.339 10.080 -20.459 1.00 52.34 102 PRO A N 1
ATOM 849 C CA . PRO A 1 102 ? -1.779 9.807 -20.339 1.00 52.34 102 PRO A CA 1
ATOM 850 C C . PRO A 1 102 ? -2.509 10.684 -19.301 1.00 52.34 102 PRO A C 1
ATOM 852 O O . PRO A 1 102 ? -3.639 10.384 -18.922 1.00 52.34 102 PRO A O 1
ATOM 855 N N . TYR A 1 103 ? -1.880 11.755 -18.820 1.00 42.78 103 TYR A N 1
ATOM 856 C CA . TYR A 1 103 ? -2.556 12.810 -18.072 1.00 42.78 103 TYR A CA 1
ATOM 857 C C . TYR A 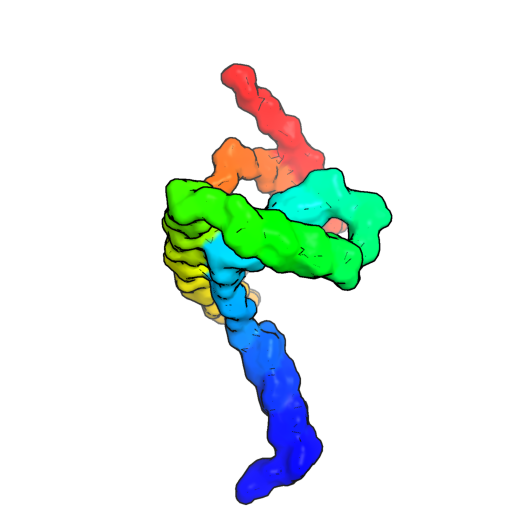1 103 ? -2.708 13.968 -19.047 1.00 42.78 103 TYR A C 1
ATOM 859 O O . TYR A 1 103 ? -1.698 14.404 -19.583 1.00 42.78 103 TYR A O 1
ATOM 867 N N . GLY A 1 104 ? -3.936 14.425 -19.306 1.00 40.47 104 GLY A N 1
ATOM 868 C CA . GLY A 1 104 ? -4.255 15.505 -20.255 1.00 40.47 104 GLY A CA 1
ATOM 869 C C . GLY A 1 104 ? -3.729 16.886 -19.841 1.00 40.47 104 GLY A C 1
ATOM 870 O O . GLY A 1 104 ? -4.495 17.833 -19.734 1.00 40.47 104 GLY A O 1
ATOM 871 N N . VAL A 1 105 ? -2.433 16.982 -19.567 1.00 39.78 105 VAL A N 1
ATOM 872 C CA . VAL A 1 105 ? -1.661 18.193 -19.315 1.00 39.78 105 VAL A CA 1
ATOM 873 C C . VAL A 1 105 ? -0.416 18.096 -20.186 1.00 39.78 105 VAL A C 1
ATOM 875 O O . VAL A 1 105 ? 0.551 17.413 -19.853 1.00 39.78 105 VAL A O 1
ATOM 878 N N . GLU A 1 106 ? -0.479 18.759 -21.335 1.00 39.50 106 GLU A N 1
ATOM 879 C CA . GLU A 1 106 ? 0.661 18.986 -22.213 1.00 39.50 106 GLU A CA 1
ATOM 880 C C . GLU A 1 106 ? 1.616 19.954 -21.508 1.00 39.50 106 GLU A C 1
ATOM 882 O O . GLU A 1 106 ? 1.385 21.160 -21.445 1.00 39.50 106 GLU A O 1
ATOM 887 N N . THR A 1 107 ? 2.681 19.431 -20.905 1.00 49.44 107 THR A N 1
ATOM 888 C CA . THR A 1 107 ? 3.815 20.263 -20.498 1.00 49.44 107 THR A CA 1
ATOM 889 C C . THR A 1 107 ? 4.881 20.153 -21.574 1.00 49.44 107 THR A C 1
ATOM 891 O O . THR A 1 107 ? 5.652 19.191 -21.585 1.00 49.44 107 THR A O 1
ATOM 894 N N . GLU A 1 108 ? 4.918 21.122 -22.487 1.00 42.69 108 GLU A N 1
ATOM 895 C CA . GLU A 1 108 ? 6.001 21.235 -23.460 1.00 42.69 108 GLU A CA 1
ATOM 896 C C . GLU A 1 108 ? 7.276 21.710 -22.749 1.00 42.69 108 GLU A C 1
ATOM 898 O O . GLU A 1 108 ? 7.342 22.811 -22.196 1.00 42.69 108 GLU A O 1
ATOM 903 N N . ILE A 1 109 ? 8.298 20.854 -22.727 1.00 49.34 109 ILE A N 1
ATOM 904 C CA . ILE A 1 109 ? 9.625 21.194 -22.210 1.00 49.34 109 ILE A CA 1
ATOM 905 C C . ILE A 1 109 ? 10.502 21.554 -23.406 1.00 49.34 109 ILE A C 1
ATOM 907 O O . ILE A 1 109 ? 10.949 20.677 -24.143 1.00 49.34 109 ILE A O 1
ATOM 911 N N . PHE A 1 110 ? 10.775 22.845 -23.583 1.00 43.31 110 PHE A N 1
ATOM 912 C CA . PHE A 1 110 ? 11.701 23.320 -24.606 1.00 43.31 110 PHE A CA 1
ATOM 913 C C . PHE A 1 110 ? 13.132 23.320 -24.063 1.00 43.31 110 PHE A C 1
ATOM 915 O O . PHE A 1 110 ? 13.435 23.961 -23.053 1.00 43.31 110 PHE A O 1
ATOM 922 N N . ILE A 1 111 ? 14.024 22.609 -24.752 1.00 47.97 111 ILE A N 1
ATOM 923 C CA . ILE A 1 111 ? 15.469 22.690 -24.529 1.00 47.97 111 ILE A CA 1
ATOM 924 C C . ILE A 1 111 ? 16.011 23.689 -25.548 1.00 47.97 111 ILE A C 1
ATOM 926 O O . ILE A 1 111 ? 15.953 23.448 -26.753 1.00 47.97 111 ILE A O 1
ATOM 930 N N . ASN A 1 112 ? 16.500 24.838 -25.078 1.00 55.66 112 ASN A N 1
ATOM 931 C CA . ASN A 1 112 ? 17.133 25.805 -25.972 1.00 55.66 112 ASN A CA 1
ATOM 932 C C . ASN A 1 112 ? 18.539 25.332 -26.387 1.00 55.66 112 ASN A C 1
ATOM 934 O O . ASN A 1 112 ? 19.128 24.457 -25.752 1.00 55.66 112 ASN A O 1
ATOM 938 N N . GLN A 1 113 ? 19.111 25.945 -27.428 1.00 48.19 113 GLN A N 1
ATOM 939 C CA . GLN A 1 113 ? 20.428 25.570 -27.971 1.00 48.19 113 GLN A CA 1
ATOM 940 C C . GLN A 1 113 ? 21.604 25.700 -26.976 1.00 48.19 113 GLN A C 1
ATOM 942 O O . GLN A 1 113 ? 22.711 25.275 -27.287 1.00 48.19 113 GLN A O 1
ATOM 947 N N . ASN A 1 114 ? 21.366 26.231 -25.770 1.00 61.12 114 ASN A N 1
ATOM 948 C CA . ASN A 1 114 ? 22.347 26.353 -24.691 1.00 61.12 114 ASN A CA 1
ATOM 949 C C . ASN A 1 114 ? 22.106 25.351 -23.541 1.00 61.12 114 ASN A C 1
ATOM 951 O O . ASN A 1 114 ? 22.649 25.536 -22.452 1.00 61.12 114 ASN A O 1
ATOM 955 N N . ASN A 1 115 ? 21.289 24.310 -23.754 1.00 51.50 115 ASN A N 1
ATOM 956 C CA . ASN A 1 115 ? 20.936 23.286 -22.760 1.00 51.50 115 ASN A CA 1
ATOM 957 C C . ASN A 1 115 ? 20.327 23.844 -21.459 1.00 51.50 115 ASN A C 1
ATOM 959 O O . ASN A 1 115 ? 20.441 23.227 -20.399 1.00 51.50 115 ASN A O 1
ATOM 963 N N . GLN A 1 116 ? 19.660 24.998 -21.517 1.00 46.00 116 GLN A N 1
ATOM 964 C CA . GLN A 1 116 ? 18.892 25.510 -20.384 1.00 46.00 116 GLN A CA 1
ATOM 965 C C . GLN A 1 116 ? 17.445 25.025 -20.500 1.00 46.00 116 GLN A C 1
ATOM 967 O O . GLN A 1 116 ? 16.798 25.207 -21.531 1.00 46.00 116 GLN A O 1
ATOM 972 N N . THR A 1 117 ? 16.951 24.377 -19.443 1.00 48.47 117 THR A N 1
ATOM 973 C CA . THR A 1 117 ? 15.587 23.843 -19.374 1.00 48.47 117 THR A CA 1
ATOM 974 C C . THR A 1 117 ? 14.652 24.902 -18.806 1.00 48.47 117 THR A C 1
ATOM 976 O O . THR A 1 117 ? 14.797 25.304 -17.652 1.00 48.47 117 THR A O 1
ATOM 979 N N . SER A 1 118 ? 13.672 25.331 -19.594 1.00 46.47 118 SER A N 1
ATOM 980 C CA . SER A 1 118 ? 12.608 26.235 -19.150 1.00 46.47 118 SER A CA 1
ATOM 981 C C . SER A 1 118 ? 11.253 25.562 -19.339 1.00 46.47 118 SER A C 1
ATOM 983 O O . SER A 1 118 ? 10.940 25.102 -20.434 1.00 46.47 118 SER A O 1
ATOM 985 N N . ALA A 1 119 ? 10.467 25.485 -18.264 1.00 47.22 119 ALA A N 1
ATOM 986 C CA . ALA A 1 119 ? 9.121 24.922 -18.274 1.00 47.22 119 ALA A CA 1
ATOM 987 C C . ALA A 1 119 ? 8.088 26.056 -18.322 1.00 47.22 119 ALA A C 1
ATOM 989 O O . ALA A 1 119 ? 8.051 26.900 -17.426 1.00 47.22 119 ALA A O 1
ATOM 990 N N . SER A 1 120 ? 7.253 26.069 -19.358 1.00 46.16 120 SER A N 1
ATOM 991 C CA . SER A 1 120 ? 6.115 26.979 -19.501 1.00 46.16 120 SER A CA 1
ATOM 992 C C . SER A 1 120 ? 4.813 26.198 -19.350 1.00 46.16 120 SER A C 1
ATOM 994 O O . SER A 1 120 ? 4.651 25.132 -19.936 1.00 46.16 120 SER A O 1
ATOM 996 N N . PHE A 1 121 ? 3.898 26.718 -18.535 1.00 46.34 121 PHE A N 1
ATOM 997 C CA . PHE A 1 121 ? 2.602 26.105 -18.258 1.00 46.34 121 PHE A CA 1
ATOM 998 C C . PHE A 1 121 ? 1.506 26.910 -18.960 1.00 46.34 121 PHE A C 1
ATOM 1000 O O . PHE A 1 121 ? 1.289 28.072 -18.613 1.00 46.34 121 PHE A O 1
ATOM 1007 N N . SER A 1 122 ? 0.822 26.310 -19.933 1.00 42.00 122 SER A N 1
ATOM 1008 C CA . SER A 1 122 ? -0.326 26.932 -20.600 1.00 42.00 122 SER A CA 1
ATOM 1009 C C . SER A 1 122 ? -1.614 26.530 -19.880 1.00 42.00 122 SER A C 1
ATOM 1011 O O . SER A 1 122 ? -1.906 25.346 -19.743 1.00 42.00 122 SER A O 1
ATOM 1013 N N . GLN A 1 123 ? -2.392 27.508 -19.411 1.00 35.94 123 GLN A N 1
ATOM 1014 C CA . GLN A 1 123 ? -3.757 27.281 -18.926 1.00 35.94 123 GLN A CA 1
ATOM 1015 C C . GLN A 1 123 ? -4.715 27.332 -20.119 1.00 35.94 123 GLN A C 1
ATOM 1017 O O . GLN A 1 123 ? -4.845 28.376 -20.757 1.00 35.94 123 GLN A O 1
ATOM 1022 N N . THR A 1 124 ? -5.384 26.222 -20.428 1.00 39.09 124 THR A N 1
ATOM 1023 C CA . THR A 1 124 ? -6.521 26.207 -21.355 1.00 39.09 124 THR A CA 1
ATOM 1024 C C . THR A 1 124 ? -7.771 26.714 -20.625 1.00 39.09 124 THR A C 1
ATOM 1026 O O . THR A 1 124 ? -8.093 26.241 -19.536 1.00 39.09 124 THR A O 1
ATOM 1029 N N . THR A 1 125 ? -8.405 27.749 -21.188 1.00 38.69 125 THR A N 1
ATOM 1030 C CA . THR A 1 125 ? -9.670 28.361 -20.725 1.00 38.69 125 THR A CA 1
ATOM 1031 C C . THR A 1 125 ? -10.871 27.541 -21.173 1.00 38.69 125 THR A C 1
ATOM 1033 O O . THR A 1 125 ? -10.822 27.035 -22.316 1.00 38.69 125 THR A O 1
#

Secondary structure (DSSP, 8-state):
---HHHHHHHHHHHHHHSPPPPPPHHHHHHHHHHHHTTTS-HHHHHHHHHHHHHHS-HHHHHHHHHHHHHHHHHHHHHHHHHTTTT---S--TT-------SSS----EEE-TT--EEE--PPP-

Sequence (125 aa):
MPSSPERRRQARINRRTKPPRPPNAFFLFRNEVRMQEASLNQQQVSKIAAERWRLLPDCEKKRYARLAEAEAIRQNVTSSYHHNTFNIQEDNPNAVFEIVYPYGVETEIFINQNNQTSASFSQTT

Organism: NCBI:txid144539

Foldseek 3Di:
DDDPVVVVVVVVVCVVLDQDAQDALLSVQLVVLCVVPVVDDPVVSVVVSVVVVVVDDVVSSVVSRVVSVVRRVVSVVVSVVVVVVPPPPPPDPPPDPPPDDPPPFDFDWDQDPVRDTDTDGDDDD

pLDDT: mean 70.18, std 21.14, range [35.66, 95.62]

InterPro domains:
  IPR009071 High mobility group box domain [PF00505] (19-71)
  IPR009071 High mobility group box domain [PS50118] (19-83)
  IPR009071 High mobility group box domain [SM00398] (18-86)
  IPR036910 High mobility group box domain superfamily [G3DSA:1.10.30.10] (3-79)
  IPR036910 High mobility group box domain superfamily [SSF47095] (5-73)

Radius of gyration: 21.31 Å; chains: 1; bounding box: 49×51×49 Å